Protein AF-A0AAE0YPT1-F1 (afdb_monomer)

Structure (mmCIF, N/CA/C/O backbone):
data_AF-A0AAE0YPT1-F1
#
_entry.id   AF-A0AAE0YPT1-F1
#
loop_
_atom_site.group_PDB
_atom_site.id
_atom_site.type_symbol
_atom_site.label_atom_id
_atom_site.label_alt_id
_atom_site.label_comp_id
_atom_site.label_asym_id
_atom_site.label_entity_id
_atom_site.label_seq_id
_atom_site.pdbx_PDB_ins_code
_atom_site.Cartn_x
_atom_site.Cartn_y
_atom_site.Cartn_z
_atom_site.occupancy
_atom_site.B_iso_or_equiv
_atom_site.auth_seq_id
_atom_site.auth_comp_id
_atom_site.auth_asym_id
_atom_site.auth_atom_id
_atom_site.pdbx_PDB_model_num
ATOM 1 N N . LEU A 1 1 ? 3.038 -10.081 -6.511 1.00 81.12 1 LEU A N 1
ATOM 2 C CA . LEU A 1 1 ? 2.255 -9.168 -5.649 1.00 81.12 1 LEU A CA 1
ATOM 3 C C . LEU A 1 1 ? 1.425 -9.947 -4.631 1.00 81.12 1 LEU A C 1
ATOM 5 O O . LEU A 1 1 ? 0.664 -10.824 -5.025 1.00 81.12 1 LEU A O 1
ATOM 9 N N . GLU A 1 2 ? 1.547 -9.607 -3.350 1.00 85.62 2 GLU A N 1
ATOM 10 C CA . GLU A 1 2 ? 0.762 -10.163 -2.244 1.00 85.62 2 GLU A CA 1
ATOM 11 C C . GLU A 1 2 ? -0.099 -9.073 -1.585 1.00 85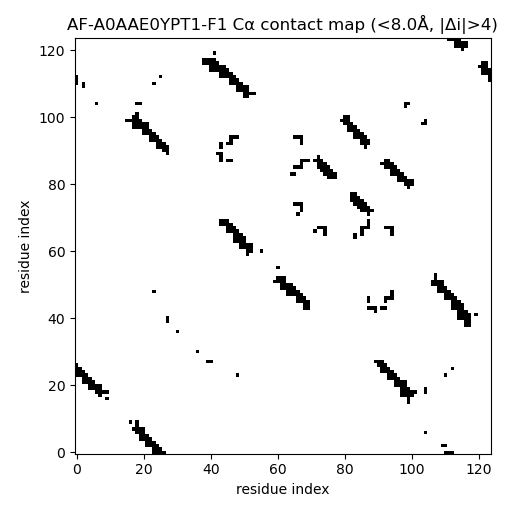.62 2 GLU A C 1
ATOM 13 O O . GLU A 1 2 ? 0.341 -7.937 -1.393 1.00 85.62 2 GLU A O 1
ATOM 18 N N . LEU A 1 3 ? -1.339 -9.428 -1.241 1.00 87.62 3 LEU A N 1
ATOM 19 C CA . LEU A 1 3 ? -2.313 -8.591 -0.537 1.00 87.62 3 LEU A CA 1
ATOM 20 C C . LEU A 1 3 ? -2.718 -9.321 0.744 1.00 87.62 3 LEU A C 1
ATOM 22 O O . LEU A 1 3 ? -3.220 -10.442 0.674 1.00 87.62 3 LEU A O 1
ATOM 26 N N . ASN A 1 4 ? -2.550 -8.683 1.898 1.00 90.88 4 ASN A N 1
ATOM 27 C CA . ASN A 1 4 ? -2.953 -9.239 3.185 1.00 90.88 4 ASN A CA 1
ATOM 28 C C . ASN A 1 4 ? -3.732 -8.203 4.003 1.00 90.88 4 ASN A C 1
ATOM 30 O O . ASN A 1 4 ? -3.281 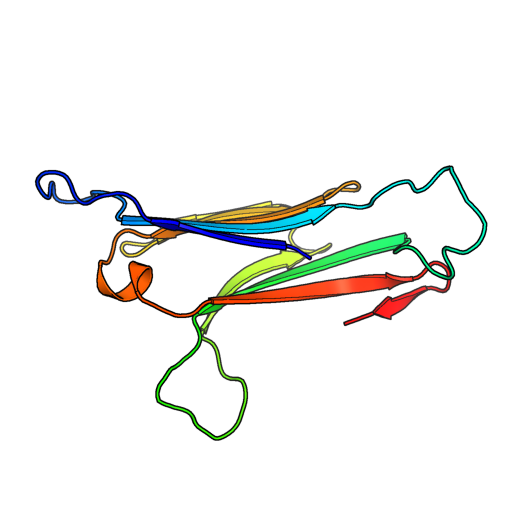-7.070 4.147 1.00 90.88 4 ASN A O 1
ATOM 34 N N . LEU A 1 5 ? -4.881 -8.589 4.556 1.00 86.94 5 LEU A N 1
ATOM 35 C CA . LEU A 1 5 ? -5.686 -7.760 5.451 1.00 86.94 5 LEU A CA 1
ATOM 36 C C . LEU A 1 5 ? -5.819 -8.472 6.797 1.00 86.94 5 LEU A C 1
ATOM 38 O O . LEU A 1 5 ? -6.541 -9.462 6.917 1.00 86.94 5 LEU A O 1
ATOM 42 N N . ILE A 1 6 ? -5.151 -7.938 7.815 1.00 87.38 6 ILE A N 1
ATOM 43 C CA . ILE A 1 6 ? -5.259 -8.417 9.193 1.00 87.38 6 ILE A CA 1
ATOM 44 C C . ILE A 1 6 ? -6.281 -7.539 9.900 1.00 87.38 6 ILE A C 1
ATOM 46 O O . ILE A 1 6 ? -6.096 -6.329 9.998 1.00 87.38 6 ILE A O 1
ATOM 50 N N . ARG A 1 7 ? -7.374 -8.135 10.371 1.00 85.75 7 ARG A N 1
ATOM 51 C CA . ARG A 1 7 ? -8.400 -7.429 11.145 1.00 85.75 7 ARG A CA 1
ATOM 52 C C . ARG A 1 7 ? -8.073 -7.551 12.626 1.00 85.75 7 ARG A C 1
ATOM 54 O O . ARG A 1 7 ? -7.839 -8.656 13.113 1.00 85.75 7 ARG A O 1
ATOM 61 N N . ASP A 1 8 ? -8.073 -6.424 13.321 1.00 80.88 8 ASP A N 1
ATOM 62 C CA . ASP A 1 8 ? -7.9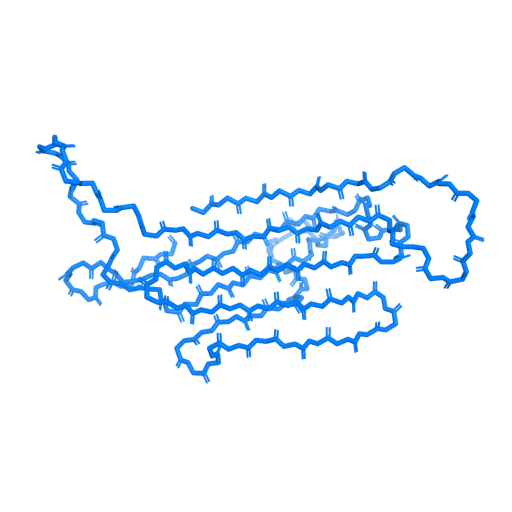20 -6.397 14.768 1.00 80.88 8 ASP A CA 1
ATOM 63 C C . ASP A 1 8 ? -9.271 -6.757 15.402 1.00 80.88 8 ASP A C 1
ATOM 65 O O . ASP A 1 8 ? -10.332 -6.310 14.959 1.00 80.88 8 ASP A O 1
ATOM 69 N N . ASN A 1 9 ? -9.244 -7.598 16.437 1.00 67.19 9 ASN A N 1
ATOM 70 C CA . ASN A 1 9 ? -10.451 -7.916 17.191 1.00 67.19 9 ASN A CA 1
ATOM 71 C C . ASN A 1 9 ? -10.832 -6.659 17.992 1.00 67.19 9 ASN A C 1
ATOM 73 O O . ASN A 1 9 ? -9.990 -6.183 18.761 1.00 67.19 9 ASN A O 1
ATOM 77 N N . PRO A 1 10 ? -12.044 -6.097 17.840 1.00 58.09 10 PRO A N 1
ATOM 78 C CA . PRO A 1 10 ? -12.410 -4.876 18.540 1.00 58.09 10 PRO A CA 1
ATOM 79 C C . PRO A 1 10 ? -12.562 -5.172 20.039 1.00 58.09 10 PRO A C 1
ATOM 81 O O . PRO A 1 10 ? -13.627 -5.556 20.517 1.00 58.09 10 PRO A O 1
ATOM 84 N N . GLY A 1 11 ? -11.476 -5.008 20.797 1.00 59.25 11 GLY A N 1
ATOM 85 C CA . GLY A 1 11 ? -11.555 -4.703 22.225 1.00 59.25 11 GLY A CA 1
ATOM 86 C C . GLY A 1 11 ? -12.239 -3.347 22.429 1.00 59.25 11 GLY A C 1
ATOM 87 O O . GLY A 1 11 ? -12.428 -2.610 21.461 1.00 59.25 11 GLY A O 1
ATOM 88 N N . LEU A 1 12 ? -12.641 -3.033 23.671 1.00 58.69 12 LEU A N 1
ATOM 89 C CA . LEU A 1 12 ? -13.458 -1.852 23.994 1.00 58.69 12 LEU A CA 1
ATOM 90 C C . LEU A 1 12 ? -13.050 -0.609 23.172 1.00 58.69 12 LEU A C 1
ATOM 92 O O . LEU A 1 12 ? -11.886 -0.203 23.233 1.00 58.69 12 LEU A O 1
ATOM 96 N N . PRO A 1 13 ? -13.987 0.004 22.425 1.00 55.53 13 PRO A N 1
ATOM 97 C CA . PRO A 1 13 ? -13.672 1.087 21.509 1.00 55.53 13 PRO A CA 1
ATOM 98 C C . PRO A 1 13 ? -13.223 2.324 22.289 1.00 55.53 13 PRO A C 1
ATOM 100 O O . PRO A 1 13 ? -14.023 3.025 22.906 1.00 55.53 13 PRO A O 1
ATOM 103 N N . THR A 1 14 ? -11.925 2.607 22.241 1.00 57.66 14 THR A N 1
ATOM 104 C CA . THR A 1 14 ? -11.396 3.951 22.501 1.00 57.66 14 THR A CA 1
ATOM 105 C C . THR A 1 14 ? -11.331 4.713 21.177 1.00 57.66 14 THR A C 1
ATOM 107 O O . THR A 1 14 ? -11.277 4.097 20.110 1.00 57.66 14 THR A O 1
ATOM 110 N N . ALA A 1 15 ? -11.367 6.048 21.233 1.00 58.12 15 ALA A N 1
ATOM 111 C CA . ALA A 1 15 ? -11.653 6.952 20.110 1.00 58.12 15 ALA A CA 1
ATOM 112 C C . ALA A 1 15 ? -10.728 6.858 18.871 1.00 58.12 15 ALA A C 1
ATOM 114 O O . ALA A 1 15 ? -10.962 7.561 17.894 1.00 58.12 15 ALA A O 1
ATOM 115 N N . GLN A 1 16 ? -9.707 5.997 18.874 1.00 64.69 16 GLN A N 1
ATOM 116 C CA . GLN A 1 16 ? -8.822 5.748 17.731 1.00 64.69 16 GLN A CA 1
ATOM 117 C C . GLN A 1 16 ? -8.292 4.307 17.718 1.00 64.69 16 GLN A C 1
ATOM 119 O O . GLN A 1 16 ? -7.115 4.040 17.481 1.00 64.69 16 GLN A O 1
ATOM 124 N N . THR A 1 17 ? -9.164 3.346 18.015 1.00 76.38 17 THR A N 1
ATOM 125 C CA . THR A 1 17 ? -8.766 1.936 17.971 1.00 76.38 17 THR A CA 1
ATOM 126 C C . THR A 1 17 ? -8.653 1.497 16.513 1.00 76.38 17 THR A C 1
ATOM 128 O O . THR A 1 17 ? -9.632 1.530 15.770 1.00 76.38 17 THR A O 1
ATOM 131 N N . ARG A 1 18 ? -7.446 1.107 16.097 1.00 86.50 18 ARG A N 1
ATOM 132 C CA . ARG A 1 18 ? -7.206 0.488 14.791 1.00 86.50 18 ARG A CA 1
ATOM 133 C C . ARG A 1 18 ? -8.066 -0.774 14.675 1.00 86.50 18 ARG A C 1
ATOM 135 O O . ARG A 1 18 ? -8.064 -1.593 15.588 1.00 86.50 18 ARG A O 1
ATOM 142 N N . CYS A 1 19 ? -8.809 -0.915 13.581 1.00 88.69 19 CYS A N 1
ATOM 143 C CA . CYS A 1 19 ? -9.645 -2.093 13.328 1.00 88.69 19 CYS A CA 1
ATOM 144 C C . CYS A 1 19 ? -9.002 -3.073 12.338 1.00 88.69 19 CYS A C 1
ATOM 146 O O . CYS A 1 19 ? -9.466 -4.204 12.189 1.00 88.69 19 CYS A O 1
ATOM 148 N N . GLY A 1 20 ? -7.938 -2.665 11.646 1.00 89.44 20 GLY A N 1
ATOM 149 C CA . GLY A 1 20 ? -7.208 -3.551 10.757 1.00 89.44 20 GLY A CA 1
ATOM 150 C C . GLY A 1 20 ? -6.010 -2.900 10.087 1.00 89.44 20 GLY A C 1
ATOM 151 O O . GLY A 1 20 ? -5.834 -1.681 10.100 1.00 89.44 20 GLY A O 1
ATOM 152 N N . VAL A 1 21 ? -5.181 -3.750 9.496 1.00 92.94 21 VAL A N 1
AT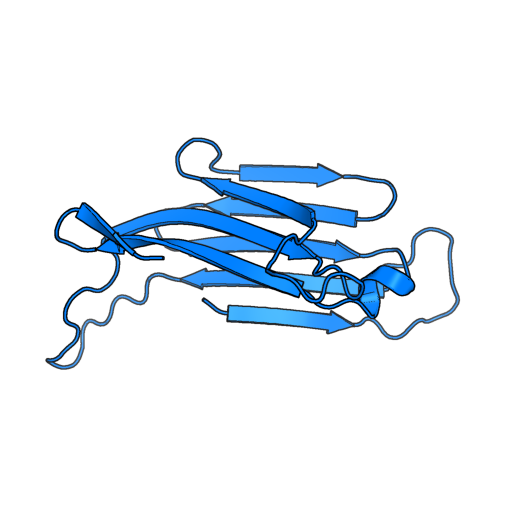OM 153 C CA . VAL A 1 21 ? -3.987 -3.390 8.741 1.00 92.94 21 VAL A CA 1
ATOM 154 C C . VAL A 1 21 ? -4.030 -4.113 7.405 1.00 92.94 21 VAL A C 1
ATOM 156 O O . VAL A 1 21 ? -3.960 -5.341 7.344 1.00 92.94 21 VAL A O 1
ATOM 159 N N . LEU A 1 22 ? -4.110 -3.339 6.330 1.00 93.12 22 LEU A N 1
ATOM 160 C CA . LEU A 1 22 ? -3.923 -3.811 4.968 1.00 93.12 22 LEU A CA 1
ATOM 161 C C . LEU A 1 22 ? -2.450 -3.666 4.596 1.00 93.12 22 LEU A C 1
ATOM 163 O O . LEU A 1 22 ? -1.861 -2.606 4.784 1.00 93.12 22 LEU A O 1
ATOM 167 N N . THR A 1 23 ? -1.858 -4.710 4.041 1.00 93.38 23 THR A N 1
ATOM 168 C CA . THR A 1 23 ? -0.499 -4.690 3.508 1.00 93.38 23 THR A CA 1
ATOM 169 C C . THR A 1 23 ? -0.523 -5.180 2.073 1.00 93.38 23 THR A C 1
ATOM 171 O O . THR A 1 23 ? -1.024 -6.267 1.790 1.00 93.38 23 THR A O 1
ATOM 174 N N . CYS A 1 24 ? 0.035 -4.373 1.183 1.00 91.94 24 CYS A N 1
ATOM 175 C CA . CYS A 1 24 ? 0.358 -4.745 -0.180 1.00 91.94 24 CYS A CA 1
ATOM 176 C C . CYS A 1 24 ? 1.854 -4.745 -0.342 1.00 91.94 24 CYS A C 1
ATOM 178 O O . CYS A 1 24 ? 2.504 -3.740 -0.059 1.00 91.94 24 CYS A O 1
ATOM 180 N N . GLU A 1 25 ? 2.387 -5.868 -0.785 1.00 90.12 25 GLU A N 1
ATOM 181 C CA . GLU A 1 25 ? 3.821 -6.055 -0.870 1.00 90.12 25 GLU A CA 1
ATOM 182 C C . GLU A 1 25 ? 4.165 -6.850 -2.121 1.00 90.12 25 GLU A C 1
ATOM 184 O O . GLU A 1 25 ? 3.549 -7.867 -2.443 1.00 90.12 25 GLU A O 1
ATOM 189 N N . GLU A 1 2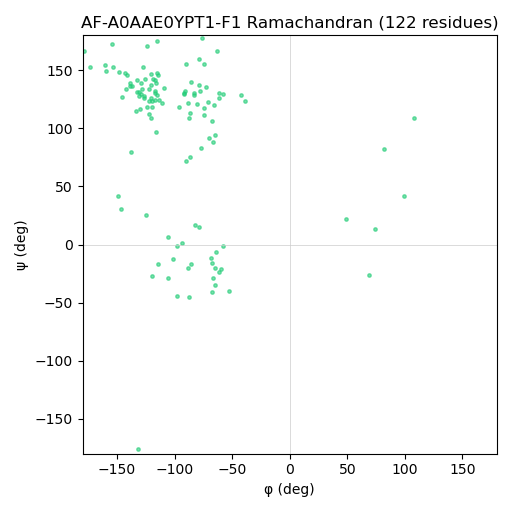6 ? 5.160 -6.378 -2.850 1.00 85.88 26 GLU A N 1
ATOM 190 C CA . GLU A 1 26 ? 5.812 -7.148 -3.889 1.00 85.88 26 GLU A CA 1
ATOM 191 C C . GLU A 1 26 ? 7.312 -7.114 -3.658 1.00 85.88 26 GLU A C 1
ATOM 193 O O . GLU A 1 26 ? 7.878 -6.059 -3.385 1.00 85.88 26 GLU A O 1
ATOM 198 N N . ARG A 1 27 ? 7.947 -8.282 -3.743 1.00 82.88 27 ARG A N 1
ATOM 199 C CA . ARG A 1 27 ? 9.386 -8.452 -3.549 1.00 82.88 27 ARG A CA 1
ATOM 200 C C . ARG A 1 27 ? 10.019 -8.950 -4.836 1.00 82.88 27 ARG A C 1
ATOM 202 O O . ARG A 1 27 ? 9.442 -9.808 -5.506 1.00 82.88 27 ARG A O 1
ATOM 209 N N . ILE A 1 28 ? 11.208 -8.450 -5.151 1.00 73.12 28 ILE A N 1
ATOM 210 C CA . ILE A 1 28 ? 12.049 -9.057 -6.181 1.00 73.12 28 ILE A CA 1
ATOM 211 C C . ILE A 1 28 ? 12.631 -10.327 -5.565 1.00 73.12 28 ILE A C 1
ATOM 213 O O . ILE A 1 28 ? 13.398 -10.274 -4.606 1.00 73.12 28 ILE A O 1
ATOM 217 N N . VAL A 1 29 ? 12.207 -11.483 -6.071 1.00 64.62 29 VAL A N 1
ATOM 218 C CA . VAL A 1 29 ? 12.818 -12.761 -5.702 1.00 64.62 29 VAL A CA 1
ATOM 219 C C . VAL A 1 29 ? 13.982 -12.990 -6.657 1.00 64.62 29 VAL A C 1
ATOM 221 O O . VAL A 1 29 ? 13.764 -13.271 -7.836 1.00 64.62 29 VAL A O 1
ATOM 224 N N . ASP A 1 30 ? 15.212 -12.887 -6.155 1.00 55.47 30 ASP A N 1
ATOM 225 C CA . ASP A 1 30 ? 16.407 -13.334 -6.873 1.00 55.47 30 ASP A CA 1
ATOM 226 C C . ASP A 1 30 ? 16.363 -14.864 -7.004 1.00 55.47 30 ASP A C 1
ATOM 228 O O . ASP A 1 30 ? 16.846 -15.608 -6.145 1.00 55.47 30 ASP A O 1
ATOM 232 N N . ILE A 1 31 ? 15.733 -15.371 -8.066 1.00 54.34 31 ILE A N 1
ATOM 233 C CA . ILE A 1 31 ? 15.714 -16.808 -8.356 1.00 54.34 31 ILE A CA 1
ATOM 234 C C . ILE A 1 31 ? 17.068 -17.189 -8.957 1.00 54.34 31 ILE A C 1
ATOM 236 O O . ILE A 1 31 ? 17.228 -17.301 -10.169 1.00 54.34 31 ILE A O 1
ATOM 240 N N . ASN A 1 32 ? 18.052 -17.426 -8.094 1.00 47.53 32 ASN A N 1
ATOM 241 C CA . ASN A 1 32 ? 19.355 -17.962 -8.492 1.00 47.53 32 ASN A CA 1
ATOM 242 C C . ASN A 1 32 ? 19.365 -19.496 -8.652 1.00 47.53 32 ASN A C 1
ATOM 244 O O . ASN A 1 32 ? 20.433 -20.096 -8.686 1.00 47.53 32 ASN A O 1
ATOM 248 N N . ASN A 1 33 ? 18.210 -20.162 -8.761 1.00 49.91 33 ASN A N 1
ATOM 249 C CA . ASN A 1 33 ? 18.150 -21.607 -8.984 1.00 49.91 33 ASN A CA 1
ATOM 250 C C . ASN A 1 33 ? 16.958 -22.002 -9.866 1.00 49.91 33 ASN A C 1
ATOM 252 O O . ASN A 1 33 ? 15.812 -21.718 -9.536 1.00 49.91 33 ASN A O 1
ATOM 256 N N . SER A 1 34 ? 17.260 -22.746 -10.934 1.00 44.66 34 SER A N 1
ATOM 257 C CA . SER A 1 34 ? 16.362 -23.401 -11.903 1.00 44.66 34 SER A CA 1
ATOM 258 C C . SER A 1 34 ? 15.787 -22.543 -13.050 1.00 44.66 34 SER A C 1
ATOM 260 O O . SER A 1 34 ? 14.652 -22.089 -13.042 1.00 44.66 34 SER A O 1
ATOM 262 N N . GLY A 1 35 ? 16.600 -22.385 -14.100 1.00 49.59 35 GLY A N 1
ATOM 263 C CA . GLY A 1 35 ? 16.291 -22.851 -15.464 1.00 49.59 35 GLY A CA 1
ATOM 264 C C . GLY A 1 35 ? 15.180 -22.215 -16.311 1.00 49.59 35 GLY A C 1
ATOM 265 O O . GLY A 1 35 ? 15.312 -22.272 -17.527 1.00 49.59 35 GLY A O 1
ATOM 266 N N . ASP A 1 36 ? 14.134 -21.604 -15.749 1.00 45.75 36 ASP A N 1
ATOM 267 C CA . ASP A 1 36 ? 12.947 -21.212 -16.538 1.00 45.75 36 ASP A CA 1
ATOM 268 C C . ASP A 1 36 ? 12.251 -19.917 -16.077 1.00 45.75 36 ASP A C 1
ATOM 270 O O . ASP A 1 36 ? 11.056 -19.710 -16.277 1.00 45.75 36 ASP A O 1
ATOM 274 N N . ALA A 1 37 ? 12.996 -18.965 -15.513 1.00 49.69 37 ALA A N 1
ATOM 275 C CA . ALA A 1 37 ? 12.454 -17.646 -15.192 1.00 49.69 37 ALA A CA 1
ATOM 276 C C . ALA A 1 37 ? 12.623 -16.656 -16.359 1.00 49.69 37 ALA A C 1
ATOM 278 O O . ALA A 1 37 ? 13.438 -15.730 -16.324 1.00 49.69 37 ALA A O 1
ATOM 279 N N . LYS A 1 38 ? 11.844 -16.843 -17.430 1.00 44.56 38 LYS A N 1
ATOM 280 C CA . LYS A 1 38 ? 11.719 -15.840 -18.499 1.00 44.56 38 LYS A CA 1
ATOM 281 C C . LYS A 1 38 ? 11.065 -14.566 -17.944 1.00 44.56 38 LYS A C 1
ATOM 283 O O . LYS A 1 38 ? 9.847 -14.446 -17.947 1.00 44.56 38 LYS A O 1
ATOM 288 N N . GLY A 1 39 ? 11.897 -13.603 -17.539 1.00 49.03 39 GLY A N 1
ATOM 289 C CA . GLY A 1 39 ? 11.516 -12.194 -17.379 1.00 49.03 39 GLY A CA 1
ATOM 290 C C . GLY A 1 39 ? 11.196 -11.733 -15.957 1.00 49.03 39 GLY A C 1
ATOM 291 O O . GLY A 1 39 ? 10.241 -10.986 -15.779 1.00 49.03 39 GLY A O 1
ATOM 292 N N . LEU A 1 40 ? 11.978 -12.149 -14.955 1.00 55.38 40 LEU A N 1
ATOM 293 C CA . LEU A 1 40 ? 11.882 -11.581 -13.606 1.00 55.38 40 LEU A CA 1
ATOM 294 C C . LEU A 1 40 ? 12.216 -10.080 -13.645 1.00 55.38 40 LEU A C 1
ATOM 296 O O . LEU A 1 40 ? 13.229 -9.667 -14.206 1.00 55.38 40 LEU A O 1
ATOM 300 N N . PHE A 1 41 ? 11.291 -9.291 -13.113 1.00 56.56 41 PHE A N 1
ATOM 301 C CA . PHE A 1 41 ? 11.232 -7.833 -13.100 1.00 56.56 41 PHE A CA 1
ATOM 302 C C . PHE A 1 41 ? 12.588 -7.175 -12.800 1.00 56.56 41 PHE A C 1
ATOM 304 O O . PHE A 1 41 ? 13.243 -7.510 -11.819 1.00 56.56 41 PHE A O 1
ATOM 311 N N . SER A 1 42 ? 12.999 -6.225 -13.640 1.00 56.16 42 SER A N 1
ATOM 312 C CA . SER A 1 42 ? 14.267 -5.500 -13.501 1.00 56.16 42 SER A CA 1
ATOM 313 C C . SER A 1 42 ? 14.172 -4.287 -12.572 1.00 56.16 42 SER A C 1
ATOM 315 O O . SER A 1 42 ? 15.199 -3.774 -12.143 1.00 56.16 42 SER A O 1
ATOM 317 N N . SER A 1 43 ? 12.963 -3.807 -12.265 1.00 63.09 43 SER A N 1
ATOM 318 C CA . SER A 1 43 ? 12.706 -2.787 -11.238 1.00 63.09 43 SER A CA 1
ATOM 319 C C . SER A 1 43 ? 11.206 -2.572 -11.029 1.00 63.09 43 SER A C 1
ATOM 321 O O . SER A 1 43 ? 10.395 -2.760 -11.944 1.00 63.09 43 SER A O 1
ATOM 323 N N . PHE A 1 44 ? 10.833 -2.143 -9.822 1.00 70.75 44 PHE A N 1
ATOM 324 C CA . PHE A 1 44 ? 9.494 -1.633 -9.555 1.00 70.75 44 PHE A CA 1
ATOM 325 C C . PHE A 1 44 ? 9.352 -0.205 -10.073 1.00 70.75 44 PHE A C 1
ATOM 327 O O . PHE A 1 44 ? 10.175 0.658 -9.777 1.00 70.75 44 PHE A O 1
ATOM 334 N N . VAL A 1 45 ? 8.271 0.062 -10.803 1.00 78.62 45 VAL A N 1
ATOM 335 C CA . VAL A 1 45 ? 7.936 1.414 -11.269 1.00 78.62 45 VAL A CA 1
ATOM 336 C C . VAL A 1 45 ? 6.915 2.057 -10.347 1.00 78.62 45 VAL A C 1
ATOM 338 O O . VAL A 1 45 ? 7.053 3.227 -9.995 1.00 78.62 45 VAL A O 1
ATOM 341 N N . SER A 1 46 ? 5.879 1.311 -9.956 1.00 81.62 46 SER A N 1
ATOM 342 C CA . SER A 1 46 ? 4.888 1.798 -8.999 1.00 81.62 46 SER A CA 1
ATOM 343 C C . SER A 1 46 ? 4.113 0.679 -8.319 1.00 81.62 46 SER A C 1
ATOM 345 O O . SER A 1 46 ? 3.809 -0.326 -8.953 1.00 81.62 46 SER A O 1
ATOM 347 N N . LEU A 1 47 ? 3.690 0.908 -7.081 1.00 84.69 47 LEU A N 1
ATOM 348 C CA . LEU A 1 47 ? 2.688 0.107 -6.380 1.00 84.69 47 LEU A CA 1
ATOM 349 C C . LEU A 1 47 ? 1.543 1.026 -5.963 1.00 84.69 47 LEU A C 1
ATOM 351 O O . LEU A 1 47 ? 1.782 2.111 -5.434 1.00 84.69 47 LEU A O 1
ATOM 355 N N . LYS A 1 48 ? 0.307 0.588 -6.195 1.00 87.62 48 LYS A N 1
ATOM 356 C CA . LYS A 1 48 ? -0.923 1.317 -5.875 1.00 87.62 48 LYS A CA 1
ATOM 357 C C . LYS A 1 48 ? -1.874 0.436 -5.086 1.00 87.62 48 LYS A C 1
ATOM 359 O O . LYS A 1 48 ? -2.053 -0.736 -5.410 1.00 87.62 48 LYS A O 1
ATOM 364 N N . THR A 1 49 ? -2.516 1.026 -4.085 1.00 84.62 49 THR A N 1
ATOM 365 C CA . THR A 1 49 ? -3.525 0.365 -3.248 1.00 84.62 49 THR A CA 1
ATOM 366 C C . THR A 1 49 ? -4.869 1.053 -3.410 1.00 84.62 49 THR A C 1
ATOM 368 O O . THR A 1 49 ? -4.950 2.276 -3.298 1.00 84.62 49 THR A O 1
ATOM 371 N N . PHE A 1 50 ? -5.926 0.274 -3.629 1.00 87.25 50 PHE A N 1
ATOM 372 C CA . PHE A 1 50 ? -7.278 0.778 -3.849 1.00 87.25 50 PHE A CA 1
ATOM 373 C C . PHE A 1 50 ? -8.279 0.156 -2.878 1.00 87.25 50 PHE A C 1
ATOM 375 O O . PHE A 1 50 ? -8.235 -1.047 -2.620 1.00 87.25 50 PHE A O 1
ATOM 382 N N . LYS A 1 51 ? -9.236 0.964 -2.417 1.00 88.38 51 LYS A N 1
ATOM 383 C CA . LYS A 1 51 ? -10.490 0.498 -1.812 1.00 88.38 51 LYS A CA 1
ATOM 384 C C . LYS A 1 51 ? -11.524 0.295 -2.918 1.00 88.38 51 LYS A C 1
ATOM 386 O O . LYS A 1 51 ? -11.833 1.240 -3.649 1.00 88.38 51 LYS A O 1
ATOM 391 N N . ARG A 1 52 ? -12.064 -0.913 -3.070 1.00 82.88 52 ARG A N 1
ATOM 392 C CA . ARG A 1 52 ? -13.060 -1.229 -4.104 1.00 82.88 52 ARG A CA 1
ATOM 393 C C . ARG A 1 52 ? -14.407 -0.603 -3.738 1.00 82.88 52 ARG A C 1
ATOM 395 O O . ARG A 1 52 ? -14.855 -0.687 -2.599 1.00 82.88 52 ARG A O 1
ATOM 402 N N . ASN A 1 53 ? -15.066 0.022 -4.712 1.00 75.06 53 ASN A N 1
ATOM 403 C CA . ASN A 1 53 ? -16.424 0.526 -4.536 1.00 75.06 53 ASN A CA 1
ATOM 404 C C . ASN A 1 53 ? -17.424 -0.596 -4.851 1.00 75.06 53 ASN A C 1
ATOM 406 O O . ASN A 1 53 ? -17.524 -1.031 -5.998 1.00 75.06 53 ASN A O 1
ATOM 410 N N . THR A 1 54 ? -18.156 -1.060 -3.841 1.00 63.16 54 THR A N 1
ATOM 411 C CA . THR A 1 54 ? -19.142 -2.146 -3.958 1.00 63.16 54 THR A CA 1
ATOM 412 C C . THR A 1 54 ? -20.366 -1.769 -4.801 1.00 63.16 54 THR A C 1
ATOM 414 O O . THR A 1 54 ? -21.066 -2.656 -5.279 1.00 63.16 54 THR A O 1
ATOM 417 N N . ASN A 1 55 ? -20.595 -0.476 -5.066 1.00 61.19 55 ASN A N 1
ATOM 418 C CA . ASN A 1 55 ? -21.777 0.010 -5.789 1.00 61.19 55 ASN A CA 1
ATOM 419 C C . ASN A 1 55 ? -21.586 0.179 -7.307 1.00 61.19 55 ASN A C 1
ATOM 421 O O . ASN A 1 55 ? -22.516 0.615 -7.982 1.00 61.19 55 ASN A O 1
ATOM 425 N N . ASN A 1 56 ? -20.415 -0.141 -7.874 1.00 52.38 56 ASN A N 1
ATOM 426 C CA . ASN A 1 56 ? -20.155 0.053 -9.305 1.00 52.38 56 ASN A CA 1
ATOM 427 C C . ASN A 1 56 ? -19.901 -1.272 -10.035 1.00 52.38 56 ASN A C 1
ATOM 429 O O . ASN A 1 56 ? -18.781 -1.766 -10.124 1.00 52.38 56 ASN A O 1
ATOM 433 N N . SER A 1 57 ? -20.954 -1.797 -10.655 1.00 48.84 57 SER A N 1
ATOM 434 C CA . SER A 1 57 ? -20.968 -3.002 -11.496 1.00 48.84 57 SER A CA 1
ATOM 435 C C . SER A 1 57 ? -20.435 -2.787 -12.928 1.00 48.84 57 SER A C 1
ATOM 437 O O . SER A 1 57 ? -20.643 -3.632 -13.794 1.00 48.84 57 SER A O 1
ATOM 439 N N . ARG A 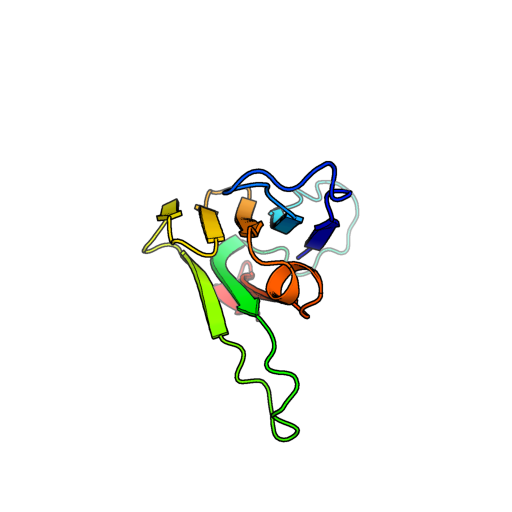1 58 ? -19.741 -1.671 -13.212 1.00 49.78 58 ARG A N 1
ATOM 440 C CA . ARG A 1 58 ? -19.256 -1.312 -14.568 1.00 49.78 58 ARG A C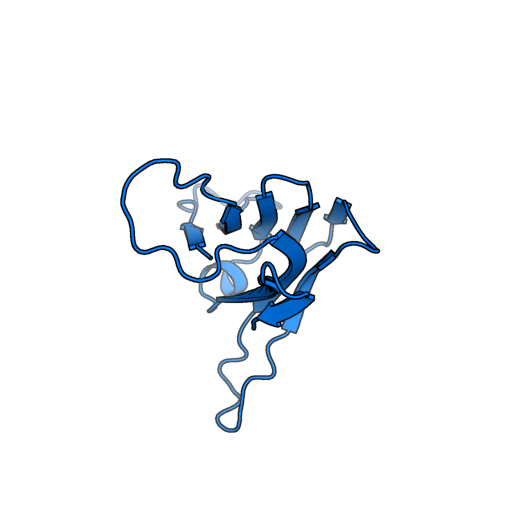A 1
ATOM 441 C C . ARG A 1 58 ? -17.752 -1.028 -14.697 1.00 49.78 58 ARG A C 1
ATOM 443 O O . ARG A 1 58 ? -17.339 -0.358 -15.637 1.00 49.78 58 ARG A O 1
ATOM 450 N N . GLY A 1 59 ? -16.929 -1.589 -13.815 1.00 49.84 59 GLY A N 1
ATOM 451 C CA . GLY A 1 59 ? -15.472 -1.613 -13.994 1.00 49.84 59 GLY A CA 1
ATOM 452 C C . GLY A 1 59 ? -14.717 -0.681 -13.047 1.00 49.84 59 GLY A C 1
ATOM 453 O O . GLY A 1 59 ? -14.774 0.541 -13.155 1.00 49.84 59 GLY A O 1
ATOM 454 N N . GLU A 1 60 ? -14.022 -1.306 -12.098 1.00 55.03 60 GLU A N 1
ATOM 455 C CA . GLU A 1 60 ? -12.704 -0.930 -11.553 1.00 55.03 60 GLU A CA 1
ATOM 456 C C . GLU A 1 60 ? -12.417 0.516 -11.100 1.00 55.03 60 GLU A C 1
ATOM 458 O O . GLU A 1 60 ? -11.258 0.893 -10.951 1.00 55.03 60 GLU A O 1
ATOM 463 N N . ARG A 1 61 ? -13.412 1.342 -10.770 1.00 61.44 61 ARG A N 1
ATOM 464 C CA . ARG A 1 61 ? -13.147 2.628 -10.091 1.00 61.44 61 ARG A CA 1
ATOM 465 C C . ARG A 1 61 ? -13.091 2.443 -8.576 1.00 61.44 61 ARG A C 1
ATOM 467 O O . ARG A 1 61 ? -14.043 2.760 -7.864 1.00 61.44 61 ARG A O 1
ATOM 474 N N . GLY A 1 62 ? -11.980 1.884 -8.101 1.00 73.38 62 GLY A N 1
ATOM 475 C CA . GLY A 1 62 ? -11.607 1.926 -6.687 1.00 73.38 62 GLY A CA 1
ATOM 476 C C . GLY A 1 62 ? -11.089 3.310 -6.281 1.00 73.38 62 GLY A C 1
ATOM 477 O O . GLY A 1 62 ? -10.598 4.069 -7.116 1.00 73.38 62 GLY A O 1
ATOM 478 N N . ILE A 1 63 ? -11.194 3.646 -4.998 1.00 86.00 63 ILE A N 1
ATOM 479 C CA . ILE A 1 63 ? -10.586 4.857 -4.433 1.00 86.00 63 ILE A CA 1
ATOM 480 C C . ILE A 1 63 ? -9.110 4.554 -4.183 1.00 86.00 63 ILE A C 1
ATOM 482 O O . ILE A 1 63 ? -8.802 3.620 -3.443 1.00 86.00 63 ILE A O 1
ATOM 486 N N . LEU A 1 64 ? -8.204 5.318 -4.800 1.00 87.00 64 LEU A N 1
ATOM 487 C CA . LEU A 1 64 ? -6.769 5.205 -4.539 1.00 87.00 64 LEU A CA 1
ATOM 488 C C . LEU A 1 64 ? -6.487 5.635 -3.096 1.00 87.00 64 LEU A C 1
ATOM 490 O O . LEU A 1 64 ? -6.759 6.774 -2.727 1.00 87.00 64 LEU A O 1
ATOM 494 N N . LEU A 1 65 ? -5.934 4.725 -2.301 1.00 88.69 65 LEU A N 1
ATOM 495 C CA . LEU A 1 65 ? -5.524 4.996 -0.925 1.00 88.69 65 LEU A CA 1
ATOM 496 C C . LEU A 1 65 ? -4.093 5.528 -0.890 1.00 88.69 65 LEU A C 1
ATOM 498 O O . LEU A 1 65 ? -3.805 6.512 -0.223 1.00 88.69 65 LEU A O 1
ATOM 502 N N . GLY A 1 66 ? -3.196 4.896 -1.645 1.00 89.38 66 GLY A N 1
ATOM 503 C CA . GLY A 1 66 ? -1.792 5.276 -1.681 1.00 89.38 66 GLY A CA 1
ATOM 504 C C . GLY A 1 66 ? -1.083 4.745 -2.915 1.00 89.38 66 GLY A C 1
ATOM 505 O O . GLY A 1 66 ? -1.487 3.730 -3.491 1.00 89.38 66 GLY A O 1
ATOM 506 N N . SER A 1 67 ? -0.020 5.446 -3.303 1.00 90.94 67 SER A N 1
ATOM 507 C CA . SER A 1 67 ? 0.881 5.057 -4.380 1.00 90.94 67 SER A CA 1
ATOM 508 C C . SER A 1 67 ? 2.320 5.346 -3.979 1.00 90.94 67 SER A C 1
ATOM 510 O O . SER A 1 67 ? 2.615 6.434 -3.493 1.00 90.94 67 SER A O 1
ATOM 512 N N . VAL A 1 68 ? 3.210 4.405 -4.265 1.00 88.56 68 VAL A N 1
ATOM 513 C CA . VAL A 1 68 ? 4.656 4.643 -4.319 1.00 88.56 68 VAL A CA 1
ATOM 514 C C . VAL A 1 68 ? 5.130 4.425 -5.745 1.00 88.56 68 VAL A C 1
ATOM 516 O O . VAL A 1 68 ? 4.526 3.647 -6.486 1.00 88.56 68 VAL A O 1
ATOM 519 N N . SER A 1 69 ? 6.148 5.164 -6.164 1.00 88.44 69 SER A N 1
ATOM 520 C CA . SER A 1 69 ? 6.703 5.092 -7.516 1.00 88.44 69 SER A CA 1
ATOM 521 C C . SER A 1 69 ? 8.163 5.529 -7.536 1.00 88.44 69 SER A C 1
ATOM 523 O O . SER A 1 69 ? 8.663 6.048 -6.542 1.00 88.44 69 SER A O 1
ATOM 525 N N . THR A 1 70 ? 8.849 5.379 -8.666 1.00 84.44 70 THR A N 1
ATOM 526 C CA . THR A 1 70 ? 10.217 5.903 -8.832 1.00 84.44 70 THR A CA 1
ATOM 527 C C . THR A 1 70 ? 10.305 7.424 -8.649 1.00 84.44 70 THR A C 1
ATOM 529 O O . THR A 1 70 ? 11.372 7.943 -8.346 1.00 84.44 70 THR A O 1
ATOM 532 N N . GLU A 1 71 ? 9.187 8.142 -8.794 1.00 86.44 71 GLU A N 1
ATOM 533 C CA . GLU A 1 71 ? 9.070 9.580 -8.509 1.00 86.44 71 GLU A CA 1
ATOM 534 C C . GLU A 1 71 ? 8.696 9.858 -7.043 1.00 86.44 71 GLU A C 1
ATOM 536 O O . GLU A 1 71 ? 8.888 10.957 -6.530 1.00 86.44 71 GLU A O 1
ATOM 541 N N . THR A 1 72 ? 8.138 8.867 -6.346 1.00 86.69 72 THR A N 1
ATOM 542 C CA . THR A 1 72 ? 7.683 8.961 -4.953 1.00 86.69 72 THR A CA 1
ATOM 543 C C . THR A 1 72 ? 8.091 7.699 -4.206 1.00 86.69 72 THR A C 1
ATOM 545 O O . THR A 1 72 ? 7.295 6.776 -4.020 1.00 86.69 72 THR A O 1
ATOM 548 N N . LEU A 1 73 ? 9.364 7.663 -3.808 1.00 87.31 73 LEU A N 1
ATOM 549 C CA . LEU A 1 73 ? 9.982 6.484 -3.196 1.00 87.31 73 LEU A CA 1
ATOM 550 C C . LEU A 1 73 ? 9.402 6.156 -1.818 1.00 87.31 73 LEU A C 1
ATOM 552 O O . LEU A 1 73 ? 9.386 5.002 -1.414 1.00 87.31 73 LEU A O 1
ATOM 556 N N . ASN A 1 74 ? 8.915 7.162 -1.092 1.00 92.19 74 ASN A N 1
ATOM 557 C CA . ASN A 1 74 ? 8.319 6.989 0.226 1.00 92.19 74 ASN A CA 1
ATOM 558 C C . ASN A 1 74 ? 6.997 7.747 0.300 1.00 92.19 74 ASN A C 1
ATOM 560 O O . ASN A 1 74 ? 6.882 8.866 -0.201 1.00 92.19 74 ASN A O 1
ATOM 564 N N . LEU A 1 75 ? 6.019 7.152 0.973 1.00 92.00 75 LEU A N 1
ATOM 565 C CA . LEU A 1 75 ? 4.718 7.747 1.244 1.00 92.00 75 LEU A CA 1
ATOM 566 C C . LEU A 1 75 ? 4.452 7.669 2.745 1.00 92.00 75 LEU A C 1
ATOM 568 O O . LEU A 1 75 ? 4.539 6.603 3.344 1.00 92.00 75 LEU A O 1
ATOM 572 N N . THR A 1 76 ? 4.103 8.792 3.360 1.00 94.62 76 THR A N 1
ATOM 573 C CA . THR A 1 76 ? 3.488 8.816 4.690 1.00 94.62 76 THR A CA 1
ATOM 574 C C . THR A 1 76 ? 2.300 9.756 4.627 1.00 94.62 76 THR A C 1
ATOM 576 O O . THR A 1 76 ? 2.468 10.950 4.394 1.00 94.62 76 THR A O 1
ATOM 579 N N . LEU A 1 77 ? 1.099 9.217 4.806 1.00 91.00 77 LEU A N 1
ATOM 580 C CA . LEU A 1 77 ? -0.140 9.985 4.809 1.00 91.00 77 LEU A CA 1
ATOM 581 C C . LEU A 1 77 ? -0.960 9.593 6.031 1.00 91.00 77 LEU A C 1
ATOM 583 O O . LEU A 1 77 ? -1.213 8.416 6.268 1.00 91.00 77 LEU A O 1
ATOM 587 N N . VAL A 1 78 ? -1.386 10.582 6.807 1.00 89.00 78 VAL A N 1
ATOM 588 C CA . VAL A 1 78 ? -2.237 10.370 7.977 1.00 89.00 78 VAL A CA 1
ATOM 589 C C . VAL A 1 78 ? -3.527 11.138 7.763 1.00 89.00 78 VAL A C 1
ATOM 591 O O . VAL A 1 78 ? -3.510 12.341 7.517 1.00 89.00 78 VAL A O 1
ATOM 594 N N . THR A 1 79 ? -4.642 10.427 7.836 1.00 85.94 79 THR A N 1
ATOM 595 C CA . THR A 1 79 ? -5.993 10.982 7.767 1.00 85.94 79 THR A CA 1
ATOM 596 C C . THR A 1 79 ? -6.763 10.557 9.012 1.00 85.94 79 THR A C 1
ATOM 598 O O . THR A 1 79 ? -6.306 9.699 9.765 1.00 85.94 79 THR A O 1
ATOM 601 N N . ASN A 1 80 ? -7.950 11.124 9.223 1.00 81.44 80 ASN A N 1
ATOM 602 C CA . ASN A 1 80 ? -8.819 10.708 10.328 1.00 81.44 80 ASN A CA 1
ATOM 603 C C . ASN A 1 80 ? -9.242 9.231 10.229 1.00 81.44 80 ASN A C 1
ATOM 605 O O . ASN A 1 80 ? -9.585 8.621 11.237 1.00 81.44 80 ASN A O 1
ATOM 609 N N . ASP A 1 81 ? -9.208 8.674 9.018 1.00 85.06 81 ASP A N 1
ATOM 610 C CA . ASP A 1 81 ? -9.810 7.381 8.699 1.00 85.06 81 ASP A CA 1
ATOM 611 C C . ASP A 1 81 ? -8.759 6.280 8.533 1.00 85.06 81 ASP A C 1
ATOM 613 O O . ASP A 1 81 ? -9.019 5.106 8.811 1.00 85.06 81 ASP A O 1
ATOM 617 N N . ALA A 1 82 ? -7.558 6.670 8.103 1.00 89.19 82 ALA A N 1
ATOM 618 C CA . ALA A 1 82 ? -6.469 5.758 7.810 1.00 89.19 82 ALA A CA 1
ATOM 619 C C . ALA A 1 82 ? -5.088 6.398 7.973 1.00 89.19 82 ALA A C 1
ATOM 621 O O . ALA A 1 82 ? -4.895 7.599 7.741 1.00 89.19 82 ALA A O 1
ATOM 622 N N . LYS A 1 83 ? -4.105 5.552 8.278 1.00 92.62 83 LYS A N 1
ATOM 623 C CA . LYS A 1 83 ? -2.679 5.879 8.267 1.00 92.62 83 LYS A CA 1
ATOM 624 C C . LYS A 1 83 ? -1.989 5.027 7.215 1.00 92.62 83 LYS A C 1
ATOM 626 O O . LYS A 1 83 ? -2.097 3.809 7.239 1.00 92.62 83 LYS A O 1
ATOM 631 N N . ILE A 1 84 ? -1.298 5.664 6.285 1.00 93.81 84 ILE A N 1
ATOM 632 C CA . ILE A 1 84 ? -0.737 5.028 5.100 1.00 93.81 84 ILE A CA 1
ATOM 633 C C . ILE A 1 84 ? 0.763 5.236 5.104 1.00 93.81 84 ILE A C 1
ATOM 635 O O . ILE A 1 84 ? 1.246 6.366 5.167 1.00 93.81 84 ILE A O 1
ATOM 639 N N . PHE A 1 85 ? 1.480 4.132 4.989 1.00 95.75 85 PHE A N 1
ATOM 640 C CA . PHE A 1 85 ? 2.916 4.093 4.812 1.00 95.75 85 PHE A CA 1
ATOM 641 C C . PHE A 1 85 ? 3.228 3.379 3.514 1.00 95.75 85 PHE A C 1
ATOM 643 O O . PHE A 1 85 ? 2.632 2.351 3.214 1.00 95.75 85 PHE A O 1
ATOM 650 N N . GLY A 1 86 ? 4.169 3.898 2.747 1.00 93.38 86 GLY A N 1
ATOM 651 C CA . GLY A 1 86 ? 4.645 3.239 1.549 1.00 93.38 86 GLY A CA 1
ATOM 652 C C . GLY A 1 86 ? 6.139 3.414 1.388 1.00 93.38 86 GLY A C 1
ATOM 653 O O . GLY A 1 86 ? 6.681 4.463 1.733 1.00 93.38 86 GLY A O 1
ATOM 654 N N . VAL A 1 87 ? 6.777 2.390 0.839 1.00 93.12 87 VAL A N 1
ATOM 655 C CA . VAL A 1 87 ? 8.183 2.398 0.453 1.00 93.12 87 VAL A CA 1
ATOM 656 C C . VAL A 1 87 ? 8.346 1.692 -0.888 1.00 93.12 87 VAL A C 1
ATOM 658 O O . VAL A 1 87 ? 7.706 0.673 -1.158 1.00 93.12 87 VAL A O 1
ATOM 661 N N . LEU A 1 88 ? 9.191 2.264 -1.730 1.00 86.88 88 LEU A N 1
ATOM 662 C CA . LEU A 1 88 ? 9.703 1.671 -2.947 1.00 86.88 88 LEU A CA 1
ATOM 663 C C . LEU A 1 88 ? 11.223 1.691 -2.868 1.00 86.88 88 LEU A C 1
ATOM 665 O O . LEU A 1 88 ? 11.832 2.761 -2.809 1.00 86.88 88 LEU A O 1
ATOM 669 N N . ASP A 1 89 ? 11.819 0.511 -2.888 1.00 83.69 89 ASP A N 1
ATOM 670 C CA . ASP A 1 89 ? 13.260 0.336 -2.962 1.00 83.69 89 ASP A CA 1
ATOM 671 C C . ASP A 1 89 ? 13.619 -0.693 -4.047 1.00 83.69 89 ASP A C 1
ATOM 673 O O . ASP A 1 89 ? 12.772 -1.147 -4.823 1.00 83.69 89 ASP A O 1
ATOM 677 N N . ASP A 1 90 ? 14.904 -1.008 -4.153 1.00 75.25 90 ASP A N 1
ATOM 678 C CA . ASP A 1 90 ? 15.460 -1.936 -5.136 1.00 75.25 90 ASP A CA 1
ATOM 679 C C . ASP A 1 90 ? 15.040 -3.397 -4.910 1.00 75.25 90 ASP A C 1
ATOM 681 O O . ASP A 1 90 ? 15.252 -4.233 -5.784 1.00 75.25 90 ASP A O 1
ATOM 685 N N . LYS A 1 91 ? 14.437 -3.722 -3.763 1.00 80.69 91 LYS A N 1
ATOM 686 C CA . LYS A 1 91 ? 14.111 -5.093 -3.342 1.00 80.69 91 LYS A CA 1
ATOM 687 C C . LYS A 1 91 ? 12.622 -5.306 -3.133 1.00 80.69 91 LYS A C 1
ATOM 689 O O . LYS A 1 91 ? 12.142 -6.433 -3.278 1.00 80.69 91 LYS A O 1
ATOM 694 N N . GLN A 1 92 ? 11.884 -4.255 -2.802 1.00 85.81 92 GLN A N 1
ATOM 695 C CA . GLN A 1 92 ? 10.461 -4.325 -2.510 1.00 85.81 92 GLN A CA 1
ATOM 696 C C . GLN A 1 92 ? 9.700 -3.054 -2.907 1.00 85.81 92 GLN A C 1
ATOM 698 O O . GLN A 1 92 ? 10.175 -1.923 -2.798 1.00 85.81 92 GLN A O 1
ATOM 703 N N . ALA A 1 93 ? 8.445 -3.261 -3.285 1.00 88.75 93 ALA A N 1
ATOM 704 C CA . ALA A 1 93 ? 7.409 -2.245 -3.286 1.00 88.75 93 ALA A CA 1
ATOM 705 C C . ALA A 1 93 ? 6.404 -2.607 -2.194 1.00 88.75 93 ALA A C 1
ATOM 707 O O . ALA A 1 93 ? 5.824 -3.694 -2.224 1.00 88.75 93 ALA A O 1
ATOM 708 N N . LYS A 1 94 ? 6.176 -1.715 -1.229 1.00 92.62 94 LYS A N 1
ATOM 709 C CA . LYS A 1 94 ? 5.273 -1.974 -0.106 1.00 92.62 94 LYS A CA 1
ATOM 710 C C . LYS A 1 94 ? 4.389 -0.777 0.204 1.00 92.62 94 LYS A C 1
ATOM 712 O O . LYS A 1 94 ? 4.867 0.349 0.276 1.00 92.62 94 LYS A O 1
ATOM 717 N N . ILE A 1 95 ? 3.105 -1.032 0.441 1.00 95.12 95 ILE A N 1
ATOM 718 C CA . ILE A 1 95 ? 2.152 -0.086 1.026 1.00 95.12 95 ILE A CA 1
ATOM 719 C C . ILE A 1 95 ? 1.446 -0.772 2.192 1.00 95.12 95 ILE A C 1
ATOM 721 O O . ILE A 1 95 ? 0.912 -1.868 2.054 1.00 95.12 95 ILE A O 1
ATOM 725 N N . GLN A 1 96 ? 1.419 -0.107 3.337 1.00 95.69 96 GLN A N 1
ATOM 726 C CA . GLN A 1 96 ? 0.691 -0.499 4.530 1.00 95.69 96 GLN A CA 1
ATOM 727 C C . GLN A 1 96 ? -0.357 0.567 4.846 1.00 95.69 96 GLN A C 1
ATOM 729 O O . GLN A 1 96 ? -0.045 1.755 4.896 1.00 95.69 96 GLN A O 1
ATOM 734 N N . VAL A 1 97 ? -1.596 0.146 5.074 1.00 93.81 97 VAL A N 1
ATOM 735 C CA . VAL A 1 97 ? -2.717 1.010 5.446 1.00 93.81 97 VAL A CA 1
ATOM 736 C C . VAL A 1 97 ? -3.282 0.517 6.772 1.00 93.81 97 VAL A C 1
ATOM 738 O O . VAL A 1 97 ? -3.858 -0.566 6.845 1.00 93.81 97 VAL A O 1
ATOM 741 N N . GLU A 1 98 ? -3.125 1.307 7.825 1.00 93.50 98 GLU A N 1
ATOM 742 C CA . GLU A 1 98 ? -3.843 1.125 9.084 1.00 93.50 98 GLU A CA 1
ATOM 743 C C . GLU A 1 98 ? -5.222 1.772 8.964 1.00 93.50 98 GLU A C 1
ATOM 745 O O . GLU A 1 98 ? -5.330 2.934 8.570 1.00 93.50 98 GLU A O 1
ATOM 750 N N . LEU A 1 99 ? -6.264 1.017 9.294 1.00 91.31 99 LEU A N 1
ATOM 751 C CA . LEU A 1 99 ? -7.664 1.412 9.175 1.00 91.31 99 LEU A CA 1
ATOM 752 C C . LEU A 1 99 ? -8.253 1.642 10.566 1.00 91.31 99 LEU A C 1
ATOM 754 O O . LEU A 1 99 ? -8.065 0.817 11.465 1.00 91.31 99 LEU A O 1
ATOM 758 N N . PHE A 1 100 ? -8.995 2.735 10.732 1.00 88.88 100 PHE A N 1
ATOM 759 C CA . PHE A 1 100 ? -9.619 3.096 12.011 1.00 88.88 100 PHE A CA 1
ATOM 760 C C . PHE A 1 100 ? -11.153 3.063 11.965 1.00 88.88 100 PHE A C 1
ATOM 762 O O . PHE A 1 100 ? -11.794 2.999 13.012 1.00 88.88 100 PHE A O 1
ATOM 769 N N . LYS A 1 101 ? -11.763 3.072 10.771 1.00 85.81 101 LYS A N 1
ATOM 770 C CA . LYS A 1 101 ? -13.221 2.985 10.613 1.00 85.81 101 LYS A CA 1
ATOM 771 C C . LYS A 1 101 ? -13.695 1.535 10.452 1.00 85.81 101 LYS A C 1
ATOM 773 O O . LYS A 1 101 ? -13.202 0.843 9.561 1.00 85.81 101 LYS A O 1
ATOM 778 N N . PRO A 1 102 ? -14.714 1.089 11.213 1.00 81.88 102 PRO A N 1
ATOM 779 C CA . PRO A 1 102 ? -15.269 -0.263 11.092 1.00 81.88 102 PRO A CA 1
ATOM 780 C C . PRO A 1 102 ? -15.687 -0.645 9.664 1.00 81.88 102 PRO A C 1
ATOM 782 O O . PRO A 1 102 ? -15.405 -1.7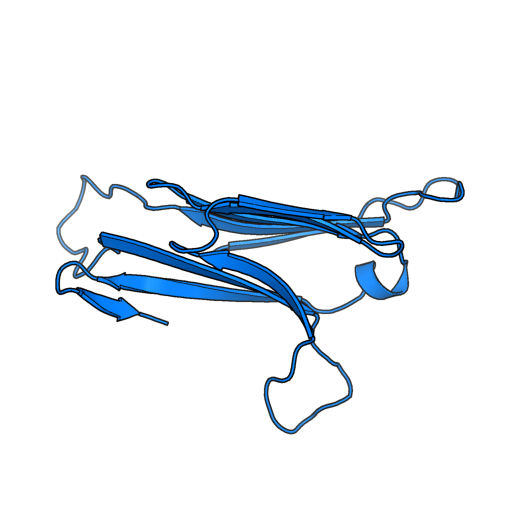59 9.224 1.00 81.88 102 PRO A O 1
ATOM 785 N N . ASP A 1 103 ? -16.289 0.290 8.924 1.00 83.94 103 ASP A N 1
ATOM 786 C CA . ASP A 1 103 ? -16.734 0.068 7.541 1.00 83.94 103 ASP A CA 1
ATOM 787 C C . ASP A 1 103 ? -15.561 -0.181 6.583 1.00 83.94 103 ASP A C 1
ATOM 789 O O . ASP A 1 103 ? -15.656 -0.986 5.653 1.00 83.94 103 ASP A O 1
ATOM 793 N N . ASP A 1 104 ? -14.425 0.482 6.815 1.00 84.25 104 ASP A N 1
ATOM 794 C CA . ASP A 1 104 ? -13.209 0.256 6.038 1.00 84.25 104 ASP A CA 1
ATOM 795 C C . ASP A 1 104 ? -12.663 -1.152 6.311 1.00 84.25 104 ASP A C 1
ATOM 797 O O . ASP A 1 104 ? -12.342 -1.894 5.390 1.00 84.25 104 ASP A O 1
ATOM 801 N N . CYS A 1 105 ? -12.687 -1.611 7.559 1.00 84.62 105 CYS A N 1
ATOM 802 C CA . CYS A 1 105 ? -12.212 -2.951 7.911 1.00 84.62 105 CYS A CA 1
ATOM 803 C C . CYS A 1 105 ? -13.024 -4.106 7.299 1.00 84.62 105 CYS A C 1
ATOM 805 O O . CYS A 1 105 ? -12.512 -5.225 7.167 1.00 84.62 105 CYS A O 1
ATOM 807 N N . GLN A 1 106 ? -14.263 -3.843 6.884 1.00 84.19 106 GLN A N 1
ATOM 808 C CA . GLN A 1 106 ? -15.110 -4.794 6.156 1.00 84.19 106 GLN A CA 1
ATOM 809 C C . GLN A 1 106 ? -15.092 -4.589 4.636 1.00 84.19 106 GLN A C 1
ATOM 811 O O . GLN A 1 106 ? -15.734 -5.347 3.913 1.00 84.19 106 GLN A O 1
ATOM 816 N N . SER A 1 107 ? -14.363 -3.588 4.144 1.00 86.56 107 SER A N 1
ATOM 817 C CA . SER A 1 107 ? -14.297 -3.274 2.722 1.00 86.56 107 SER A CA 1
ATOM 818 C C . SER A 1 107 ? -13.365 -4.208 1.953 1.00 86.56 107 SER A C 1
ATOM 820 O O . SER A 1 107 ? -12.458 -4.836 2.502 1.00 86.56 107 SER A O 1
ATOM 822 N N . ASP A 1 108 ? -13.582 -4.246 0.642 1.00 87.69 108 ASP A N 1
ATOM 823 C CA . ASP A 1 108 ? -12.715 -4.932 -0.303 1.00 87.69 108 ASP A CA 1
ATOM 824 C C . ASP A 1 108 ? -11.560 -4.034 -0.740 1.00 87.69 108 ASP A C 1
ATOM 826 O O . ASP A 1 108 ? -11.743 -2.853 -1.055 1.00 87.69 108 ASP A O 1
ATOM 830 N N . TYR A 1 109 ? -10.378 -4.632 -0.860 1.00 89.31 109 TYR A N 1
ATOM 831 C CA . TYR A 1 109 ? -9.169 -3.948 -1.294 1.00 89.31 109 TYR A CA 1
ATOM 832 C C . TYR A 1 109 ? -8.504 -4.683 -2.450 1.00 89.31 109 TYR A C 1
ATOM 834 O O . TYR A 1 109 ? -8.637 -5.896 -2.611 1.00 89.31 109 TYR A O 1
ATOM 842 N N . SER A 1 110 ? -7.778 -3.933 -3.269 1.00 89.69 110 SER A N 1
ATOM 843 C CA . SER A 1 110 ? -6.978 -4.478 -4.360 1.00 89.69 110 SER A CA 1
ATOM 844 C C . SER A 1 110 ? -5.689 -3.698 -4.507 1.00 89.69 110 SER A C 1
ATOM 846 O O . SER A 1 110 ? -5.676 -2.479 -4.320 1.00 89.69 110 SER A O 1
ATOM 848 N N . CYS A 1 111 ? -4.635 -4.391 -4.917 1.00 87.81 111 CYS A N 1
ATOM 849 C CA . CYS A 1 111 ? -3.356 -3.777 -5.218 1.00 87.81 111 CYS A CA 1
ATOM 850 C C . CYS A 1 111 ? -2.957 -4.025 -6.658 1.00 87.81 111 CYS A C 1
ATOM 852 O O . CYS A 1 111 ? -3.310 -5.044 -7.246 1.00 87.81 111 CYS A O 1
ATOM 854 N N . GLN A 1 112 ? -2.267 -3.042 -7.216 1.00 86.81 112 GLN A N 1
ATOM 855 C CA . GLN A 1 112 ? -1.759 -3.070 -8.576 1.00 86.81 112 GLN A CA 1
ATOM 856 C C . GLN A 1 112 ? -0.298 -2.668 -8.535 1.00 86.81 112 GLN A C 1
ATOM 858 O O . GLN A 1 112 ? 0.049 -1.645 -7.934 1.00 86.81 112 GLN A O 1
ATOM 863 N N . THR A 1 113 ? 0.540 -3.454 -9.190 1.00 83.06 113 THR A N 1
ATOM 864 C CA . THR A 1 113 ? 1.947 -3.136 -9.374 1.00 83.06 113 THR A CA 1
ATOM 865 C C . THR A 1 113 ? 2.240 -2.913 -10.840 1.00 83.06 113 THR A C 1
ATOM 867 O 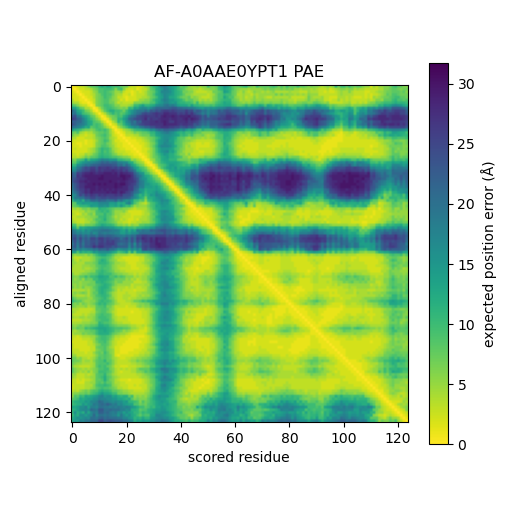O . THR A 1 113 ? 1.621 -3.486 -11.725 1.00 83.06 113 THR A O 1
ATOM 870 N N . LEU A 1 114 ? 3.162 -1.997 -11.087 1.00 81.81 114 LEU A N 1
ATOM 871 C CA . LEU A 1 114 ? 3.742 -1.761 -12.390 1.00 81.81 114 LEU A CA 1
ATOM 872 C C . LEU A 1 114 ? 5.231 -2.023 -12.240 1.00 81.81 114 LEU A C 1
ATOM 874 O O . LEU A 1 114 ? 5.907 -1.336 -11.467 1.00 81.81 114 LEU A O 1
ATOM 878 N N . GLY A 1 115 ? 5.725 -3.003 -12.979 1.00 76.50 115 GLY A N 1
ATOM 879 C CA . GLY A 1 115 ? 7.143 -3.298 -13.092 1.00 76.50 115 GLY A CA 1
ATOM 880 C C . GLY A 1 115 ? 7.635 -3.066 -14.511 1.00 76.50 115 GLY A C 1
ATOM 881 O O . GLY A 1 115 ? 6.868 -2.768 -15.433 1.00 76.50 115 GLY A O 1
ATOM 882 N N . VAL A 1 116 ? 8.937 -3.220 -14.690 1.00 71.81 116 VAL A N 1
ATOM 883 C CA . VAL A 1 116 ? 9.538 -3.421 -16.009 1.00 71.81 116 VAL A CA 1
ATOM 884 C C . VAL A 1 116 ? 10.249 -4.763 -16.036 1.00 71.81 116 VAL A C 1
ATOM 886 O O . VAL A 1 116 ? 10.848 -5.174 -15.045 1.00 71.81 116 VAL A O 1
ATOM 889 N N . ASP A 1 117 ? 10.176 -5.468 -17.160 1.00 68.94 117 ASP A N 1
ATOM 890 C CA . ASP A 1 117 ? 10.972 -6.673 -17.383 1.00 68.94 117 ASP A CA 1
ATOM 891 C C . ASP A 1 117 ? 12.435 -6.325 -17.721 1.00 68.94 117 ASP A C 1
ATOM 893 O O . ASP A 1 117 ? 12.827 -5.160 -17.839 1.00 68.94 117 ASP A O 1
ATOM 897 N N . SER A 1 118 ? 13.276 -7.342 -17.895 1.00 65.56 118 SER A N 1
ATOM 898 C CA . SER A 1 118 ? 14.687 -7.180 -18.276 1.00 65.56 118 SER A CA 1
ATOM 899 C C . SER A 1 118 ? 14.911 -6.554 -19.662 1.00 65.56 118 SER A C 1
ATOM 901 O O . SER A 1 118 ? 16.048 -6.252 -20.020 1.00 65.56 118 SER A O 1
ATOM 903 N N . LYS A 1 119 ? 13.849 -6.334 -20.446 1.00 67.81 119 LYS A N 1
ATOM 904 C CA . LYS A 1 119 ? 13.869 -5.664 -21.754 1.00 67.81 119 LYS A CA 1
ATOM 905 C C . LYS A 1 119 ? 13.295 -4.243 -21.689 1.00 67.81 119 LYS A C 1
ATOM 907 O O . LYS A 1 119 ? 13.127 -3.614 -22.732 1.00 67.81 119 LYS A O 1
ATOM 912 N N . GLY A 1 120 ? 12.981 -3.741 -20.492 1.00 64.25 120 GLY A N 1
ATOM 913 C CA . GLY A 1 120 ? 12.379 -2.422 -20.284 1.00 64.25 120 GLY A CA 1
ATOM 914 C C . GLY A 1 120 ? 10.897 -2.352 -20.663 1.00 64.25 120 GLY A C 1
ATOM 915 O O . GLY A 1 120 ? 10.340 -1.258 -20.773 1.00 64.25 120 GLY A O 1
ATOM 916 N N . LYS A 1 121 ? 10.232 -3.494 -20.880 1.00 69.19 121 LYS A N 1
ATOM 917 C CA . LYS A 1 121 ? 8.801 -3.531 -21.179 1.00 69.19 121 LYS A CA 1
ATOM 918 C C . LYS A 1 121 ? 8.011 -3.462 -19.878 1.00 69.19 121 LYS A C 1
ATOM 920 O O . LYS A 1 121 ? 8.249 -4.239 -18.959 1.00 69.19 121 LYS A O 1
ATOM 925 N N . LYS A 1 122 ? 7.029 -2.558 -19.835 1.00 66.50 122 LYS A N 1
ATOM 926 C CA . LYS A 1 122 ? 6.089 -2.445 -18.716 1.00 66.50 122 LYS A CA 1
ATOM 927 C C . LYS A 1 122 ? 5.281 -3.733 -18.558 1.00 66.50 122 LYS A C 1
ATOM 929 O O . LYS A 1 122 ? 4.692 -4.216 -19.530 1.00 66.50 122 LYS A O 1
ATOM 934 N N . THR A 1 123 ? 5.225 -4.233 -17.337 1.00 65.00 123 THR A N 1
ATOM 935 C CA . THR A 1 123 ? 4.374 -5.340 -16.904 1.00 65.00 123 THR A CA 1
ATOM 936 C C . THR A 1 123 ? 3.370 -4.794 -15.891 1.00 65.00 123 THR A C 1
ATOM 938 O O . THR A 1 123 ? 3.748 -4.052 -14.984 1.00 65.00 123 THR A O 1
ATOM 941 N N . VAL A 1 124 ? 2.089 -5.084 -16.130 1.00 59.91 124 VAL A N 1
ATOM 942 C CA . VAL A 1 124 ? 0.930 -4.687 -15.310 1.00 59.91 124 VAL A CA 1
ATOM 943 C C . VAL A 1 124 ? 0.327 -5.949 -14.718 1.00 59.91 124 VAL A C 1
ATOM 945 O O . VAL A 1 124 ? 0.280 -6.944 -15.481 1.00 59.91 124 VAL A O 1
#

Foldseek 3Di:
DDWDKAADDDDPDDLQDFGIKIKDKDWQDPCPDDDDPDWRFQFWAKKWKFFDDPPDPDDDPTHTPDMDGPVRQWDFDDDSAWTWTWGGDRTMTMIMITGRDPVSSVTDMDMDTWTATPVRHIDD

Mean predicted aligned error: 9.69 Å

Nearest PDB structures (foldseek):
  2v43-assembly1_B  TM=3.912E-01  e=1.625E+00  Escherichia coli BL21(DE3)
  8glv-assembly1_GY  TM=3.423E-01  e=1.808E+00  Chlamydomonas reinhardtii
  2p4b-assembly1_B  TM=3.352E-01  e=1.625E+00  Escherichia coli K-12
  3m4w-assembly2_D  TM=3.560E-01  e=1.808E+00  Escherichia coli K-12

Sequence (124 aa):
LELNLIRDNPGLPTAQTRCGVLTCEERIVDINNSGDAKGLFSSFVSLKTFKRNTNNSRGERGILLGSVSTETLNLTLVTNDAKIFGVLDDKQAKIQVELFKPDDCQSDYSCQTLGVDSKGKKTV

pLDDT: mean 77.34, std 14.9, range [44.56, 95.75]

Radius of gyration: 16.43 Å; Cα contacts (8 Å, |Δi|>4): 276; chains: 1; bounding box: 41×34×46 Å

Solvent-accessible surface area (backbone atoms only — not comparable to full-atom values): 7246 Å² total; per-residue (Å²): 124,48,80,47,75,51,70,44,80,86,60,86,86,51,102,77,47,64,31,21,39,39,38,36,41,33,67,68,76,84,76,88,71,78,100,72,76,89,57,69,62,66,45,74,46,32,37,38,36,28,42,52,51,91,87,56,95,81,69,88,70,41,50,77,75,50,65,22,23,81,91,34,40,63,35,81,50,81,54,97,53,35,40,36,42,26,39,42,55,100,51,37,38,38,39,38,37,40,27,45,41,70,70,63,58,73,51,54,70,51,72,50,56,32,32,22,27,76,83,69,46,79,43,115

Organism: NCBI:txid231223

Secondary structure (DSSP, 8-state):
-EEEEEEPP--S--TT---EEEEEEEE-----SSS--TT--SEEEEEEEEE--TT-TTS--PEEEEEEETTBSEEEEE-SSEEEEEEE-SSEEEEEEEE-SHHHHTS-EEEEEEEE-TTS-EE-